Protein AF-A0A1W5RRB4-F1 (afdb_monomer_lite)

Secondary structure (DSSP, 8-state):
-HHHHHHHHHHHHHHHHHHHHHHHHHHHHHHHHHHHHTS---HHHHHHHHHHHS---------------------S----PPPPHHHHHHHTT---SEEE--TTSHHHHHHHHHHHTT--EEEEEEETTT--EEEEEE-TT-HHHHHHHHHTS--S-HHHHHHHHHH-GGGEEEEE-

Foldseek 3Di:
DVVVVVVVVVVVVVVVVVVVVVVVVVVVVVVVVVVVVPPDPDVVVVVVVVCVVPDDDPDDDDDDDDPDDDPPPPPDDPPLDFADPVVLCVVVVHDFPDKDAPCVDPVRLVVVLVVLAQDWAKKKKAFRSPSDIDIDTDPTRCPNVQVCCVQPVVPRDVVSSVCCVVPNRRRMMMGGD

Organism: Saccharomyces paradoxus (NCBI:txid27291)

InterPro domains:
  IPR035901 GIY-YIG endonuclease superfamily [G3DSA:3.40.1440.10] (118-177)
  IPR035901 GIY-YIG endonuclease superfamily [SSF82771] (119-176)

pLDDT: mean 79.82, std 22.3, range [30.17, 98.69]

Structure (mmCIF, N/CA/C/O backbone):
data_AF-A0A1W5RRB4-F1
#
_entry.id   AF-A0A1W5RRB4-F1
#
loop_
_atom_site.group_PDB
_atom_site.id
_atom_site.type_symbol
_atom_site.label_atom_id
_atom_site.label_alt_id
_atom_site.label_comp_id
_atom_site.label_asym_id
_atom_site.label_entity_id
_atom_site.label_seq_id
_atom_site.pdbx_PDB_ins_code
_atom_site.Cartn_x
_atom_site.Cartn_y
_atom_site.Cartn_z
_atom_site.occupancy
_atom_site.B_iso_or_equiv
_atom_site.auth_seq_id
_atom_site.auth_comp_id
_atom_site.auth_asym_id
_atom_site.auth_atom_id
_atom_site.pdbx_PDB_model_num
ATOM 1 N N . MET A 1 1 ? 13.385 -31.640 56.609 1.00 67.06 1 MET A N 1
ATOM 2 C CA . MET A 1 1 ? 12.420 -31.010 55.670 1.00 67.06 1 MET A CA 1
ATOM 3 C C . MET A 1 1 ? 13.091 -30.258 54.507 1.00 67.06 1 MET A C 1
ATOM 5 O O . MET A 1 1 ? 12.620 -30.383 53.385 1.00 67.06 1 MET A O 1
ATOM 9 N N . TYR A 1 2 ? 14.211 -29.546 54.712 1.00 74.62 2 TYR A N 1
ATOM 10 C CA . TYR A 1 2 ? 14.925 -28.816 53.642 1.00 74.62 2 TYR A CA 1
ATOM 11 C C . TYR A 1 2 ? 15.594 -29.698 52.567 1.00 74.62 2 TYR A C 1
ATOM 13 O O . TYR A 1 2 ? 15.540 -29.358 51.386 1.00 74.62 2 TYR A O 1
ATOM 21 N N . LEU A 1 3 ? 16.160 -30.852 52.945 1.00 74.56 3 LEU A N 1
ATOM 22 C CA . LEU A 1 3 ? 16.843 -31.760 52.009 1.00 74.56 3 LEU A CA 1
ATOM 23 C C . LEU A 1 3 ? 15.923 -32.251 50.875 1.00 74.56 3 LEU A C 1
ATOM 25 O O . LEU A 1 3 ? 16.298 -32.207 49.706 1.00 74.56 3 LEU A O 1
ATOM 29 N N . ASN A 1 4 ? 14.683 -32.625 51.207 1.00 80.38 4 ASN A N 1
ATOM 30 C CA . ASN A 1 4 ? 13.696 -33.102 50.230 1.00 80.38 4 ASN A CA 1
ATOM 31 C C . ASN A 1 4 ? 13.310 -32.020 49.212 1.00 80.38 4 ASN A C 1
ATOM 33 O O . ASN A 1 4 ? 13.052 -32.321 48.048 1.00 80.38 4 ASN A O 1
ATOM 37 N N . LYS A 1 5 ? 13.312 -30.744 49.621 1.00 80.69 5 LYS A N 1
ATOM 38 C CA . LYS A 1 5 ? 13.028 -29.618 48.722 1.00 80.69 5 LYS A CA 1
ATOM 39 C C . LYS A 1 5 ? 14.159 -29.419 47.708 1.00 80.69 5 LYS A C 1
ATOM 41 O O . LYS A 1 5 ? 13.885 -29.194 46.533 1.00 80.69 5 LYS A O 1
ATOM 46 N N . ILE A 1 6 ? 15.413 -29.562 48.143 1.00 84.56 6 ILE A N 1
ATOM 47 C CA . ILE A 1 6 ? 16.594 -29.460 47.271 1.00 84.56 6 ILE A CA 1
ATOM 48 C C . ILE A 1 6 ? 16.638 -30.630 46.277 1.00 84.56 6 ILE A C 1
ATOM 50 O O . ILE A 1 6 ? 16.814 -30.403 45.080 1.00 84.56 6 ILE A O 1
ATOM 54 N N . LEU A 1 7 ? 16.392 -31.857 46.747 1.00 82.56 7 LEU A N 1
ATOM 55 C CA . LEU A 1 7 ? 16.309 -33.056 45.903 1.00 82.56 7 LEU A CA 1
ATOM 56 C C . LEU A 1 7 ? 15.234 -32.924 44.814 1.00 82.56 7 LEU A C 1
ATOM 58 O O . LEU A 1 7 ? 15.517 -33.177 43.644 1.00 82.56 7 LEU A O 1
ATOM 62 N N . ASN A 1 8 ? 14.041 -32.432 45.161 1.00 84.94 8 ASN A N 1
ATOM 63 C CA . ASN A 1 8 ? 12.974 -32.199 44.184 1.00 84.94 8 ASN A CA 1
ATOM 64 C C . ASN A 1 8 ? 13.343 -31.141 43.133 1.00 84.94 8 ASN A C 1
ATOM 66 O O . ASN A 1 8 ? 13.048 -31.312 41.950 1.00 84.94 8 ASN A O 1
ATOM 70 N N . ILE A 1 9 ? 14.022 -30.060 43.529 1.00 85.56 9 ILE A N 1
ATOM 71 C CA . ILE A 1 9 ? 14.482 -29.028 42.586 1.00 85.56 9 ILE A CA 1
ATOM 72 C C . ILE A 1 9 ? 15.526 -29.606 41.620 1.00 85.56 9 ILE A C 1
ATOM 74 O O . ILE A 1 9 ? 15.446 -29.369 40.412 1.00 85.56 9 ILE A O 1
ATOM 78 N N . MET A 1 10 ? 16.481 -30.389 42.128 1.00 84.19 10 MET A N 1
ATOM 79 C CA . MET A 1 10 ? 17.502 -31.039 41.300 1.00 84.19 10 MET A CA 1
ATOM 80 C C . MET A 1 10 ? 16.887 -32.046 40.324 1.00 84.19 10 MET A C 1
ATOM 82 O O . MET A 1 10 ? 17.236 -32.045 39.141 1.00 84.19 10 MET A O 1
ATOM 86 N N . PHE A 1 11 ? 15.926 -32.844 40.788 1.00 84.69 11 PHE A N 1
ATOM 87 C CA . PHE A 1 11 ? 15.220 -33.818 39.962 1.00 84.69 11 PHE A CA 1
ATOM 88 C C . PHE A 1 11 ? 14.423 -33.143 38.835 1.00 84.69 11 PHE A C 1
ATOM 90 O O . PHE A 1 11 ? 14.588 -33.489 37.663 1.00 84.69 11 PHE A O 1
ATOM 97 N N . ASN A 1 12 ? 13.660 -32.093 39.148 1.00 81.44 12 ASN A N 1
ATOM 98 C CA . ASN A 1 12 ? 12.912 -31.329 38.146 1.00 81.44 12 ASN A CA 1
ATOM 99 C C . ASN A 1 12 ? 13.836 -30.651 37.123 1.00 81.44 12 ASN A C 1
ATOM 101 O O . ASN A 1 12 ? 13.561 -30.673 35.920 1.00 81.44 12 ASN A O 1
ATOM 105 N N . LYS A 1 13 ? 14.975 -30.107 37.571 1.00 85.19 13 LYS A N 1
ATOM 106 C CA . LYS A 1 13 ? 15.989 -29.518 36.681 1.00 85.19 13 LYS A CA 1
ATOM 107 C C . LYS A 1 13 ? 16.588 -30.565 35.735 1.00 85.19 13 LYS A C 1
ATOM 109 O O . LYS A 1 13 ? 16.791 -30.284 34.552 1.00 85.19 13 LYS A O 1
ATOM 114 N N . MET A 1 14 ? 16.833 -31.781 36.226 1.00 88.75 14 MET A N 1
ATOM 115 C CA . MET A 1 14 ? 17.328 -32.896 35.416 1.00 88.75 14 MET A CA 1
ATOM 116 C C . MET A 1 14 ? 16.308 -33.325 34.352 1.00 88.75 14 MET A C 1
ATOM 118 O O . MET A 1 14 ? 16.674 -33.497 33.185 1.00 88.75 14 MET A O 1
ATOM 122 N N . ILE A 1 15 ? 15.028 -33.426 34.720 1.00 85.25 15 ILE A N 1
ATOM 123 C CA . ILE A 1 15 ? 13.942 -33.745 33.784 1.00 85.25 15 ILE A CA 1
ATOM 124 C C . ILE A 1 15 ? 13.844 -32.677 32.683 1.00 85.25 15 ILE A C 1
ATOM 126 O O . ILE A 1 15 ? 13.840 -33.019 31.496 1.00 85.25 15 ILE A O 1
ATOM 130 N N . MET A 1 16 ? 13.833 -31.391 33.049 1.00 78.62 16 MET A N 1
ATOM 131 C CA . MET A 1 16 ? 13.747 -30.284 32.087 1.00 78.62 16 MET A CA 1
ATOM 132 C C . MET A 1 16 ? 14.921 -30.269 31.102 1.00 78.62 16 MET A C 1
ATOM 134 O O . MET A 1 16 ? 14.722 -30.120 29.895 1.00 78.62 16 MET A O 1
ATOM 138 N N . ASN A 1 17 ? 16.142 -30.511 31.585 1.00 84.81 17 ASN A N 1
ATOM 139 C CA . ASN A 1 17 ? 17.324 -30.599 30.726 1.00 84.81 17 ASN A CA 1
ATOM 140 C C . ASN A 1 17 ? 17.232 -31.757 29.722 1.00 84.81 17 ASN A C 1
ATOM 142 O O . ASN A 1 17 ? 17.630 -31.612 28.563 1.00 84.81 17 ASN A O 1
ATOM 146 N N . ASN A 1 18 ? 16.684 -32.900 30.136 1.00 83.06 18 ASN A N 1
ATOM 147 C CA . ASN A 1 18 ? 16.491 -34.044 29.249 1.00 83.06 18 ASN A CA 1
ATOM 148 C C . ASN A 1 18 ? 15.402 -33.786 28.198 1.00 83.06 18 ASN A C 1
ATOM 150 O O . ASN A 1 18 ? 15.579 -34.166 27.037 1.00 83.06 18 ASN A O 1
ATOM 154 N N . MET A 1 19 ? 14.319 -33.094 28.566 1.00 79.38 19 MET A N 1
ATOM 155 C CA . MET A 1 19 ? 13.287 -32.669 27.613 1.00 79.38 19 MET A CA 1
ATOM 156 C C . MET A 1 19 ? 13.847 -31.704 26.557 1.00 79.38 19 MET A C 1
ATOM 158 O O . MET A 1 19 ? 13.641 -31.920 25.361 1.00 79.38 19 MET A O 1
ATOM 162 N N . LEU A 1 20 ? 14.633 -30.705 26.973 1.00 76.94 20 LEU A N 1
ATOM 163 C CA . LEU A 1 20 ? 15.276 -29.746 26.063 1.00 76.94 20 LEU A CA 1
ATOM 164 C C . LEU A 1 20 ? 16.270 -30.421 25.106 1.00 76.94 20 LEU A C 1
ATOM 166 O O . LEU A 1 20 ? 16.286 -30.130 23.910 1.00 76.94 20 LEU A O 1
ATOM 170 N N . LYS A 1 21 ? 17.075 -31.376 25.589 1.00 84.00 21 LYS A N 1
ATOM 171 C CA . LYS A 1 21 ? 17.997 -32.137 24.725 1.00 84.00 21 LYS A CA 1
ATOM 172 C C . LYS A 1 21 ? 17.250 -32.957 23.666 1.00 84.00 21 LYS A C 1
ATOM 174 O O . LYS A 1 21 ? 17.692 -33.010 22.515 1.00 84.00 21 LYS A O 1
ATOM 179 N N . LYS A 1 22 ? 16.115 -33.571 24.026 1.00 81.25 22 LYS A N 1
ATOM 180 C CA . LYS A 1 22 ? 15.268 -34.322 23.083 1.00 81.25 22 LYS A CA 1
ATOM 181 C C . LYS A 1 22 ? 14.647 -33.407 22.020 1.00 81.25 22 LYS A C 1
ATOM 183 O O . LYS A 1 22 ? 14.723 -33.745 20.837 1.00 81.25 22 LYS A O 1
ATOM 188 N N . SER A 1 23 ? 14.115 -32.242 22.401 1.00 71.56 23 SER A N 1
ATOM 189 C CA . SER A 1 23 ? 13.512 -31.294 21.448 1.00 71.56 23 SER A CA 1
ATOM 190 C C . SER A 1 23 ? 14.543 -30.712 20.472 1.00 71.56 23 SER A C 1
ATOM 192 O O . SER A 1 23 ? 14.297 -30.671 19.266 1.00 71.56 23 SER A O 1
ATOM 194 N N . LEU A 1 24 ? 15.747 -30.376 20.952 1.00 73.19 24 LEU A N 1
ATOM 195 C CA . LEU A 1 24 ? 16.870 -29.931 20.117 1.00 73.19 24 LEU A CA 1
ATOM 196 C C . LEU A 1 24 ? 17.320 -31.004 19.116 1.00 73.19 24 LEU A C 1
ATOM 198 O O . LEU A 1 24 ? 17.598 -30.686 17.957 1.00 73.19 24 LEU A O 1
ATOM 202 N N . LYS A 1 25 ? 17.370 -32.278 19.530 1.00 82.06 25 LYS A N 1
ATOM 203 C CA . LYS A 1 25 ? 17.696 -33.399 18.631 1.00 82.06 25 LYS A CA 1
ATOM 204 C C . LYS A 1 25 ? 16.632 -33.555 17.539 1.00 82.06 25 LYS A C 1
ATOM 206 O O . LYS A 1 25 ? 16.982 -33.672 16.366 1.00 82.06 25 LYS A O 1
ATOM 211 N N . GLN A 1 26 ? 15.351 -33.480 17.903 1.00 67.88 26 GLN A N 1
ATOM 212 C CA . GLN A 1 26 ? 14.235 -33.573 16.958 1.00 67.88 26 GLN A CA 1
ATOM 213 C C . GLN A 1 26 ? 14.219 -32.400 15.963 1.00 67.88 26 GLN A C 1
ATOM 215 O O . GLN A 1 26 ? 14.030 -32.613 14.764 1.00 67.88 26 GLN A O 1
ATOM 220 N N . TYR A 1 27 ? 14.494 -31.179 16.431 1.00 67.38 27 TYR A N 1
ATOM 221 C CA . TYR A 1 27 ? 14.617 -29.987 15.588 1.00 67.38 27 TYR A CA 1
ATOM 222 C C . TYR A 1 27 ? 15.768 -30.111 14.575 1.00 67.38 27 TYR A C 1
ATOM 224 O O . TYR A 1 27 ? 15.575 -29.888 13.379 1.00 67.38 27 TYR A O 1
ATOM 232 N N . LYS A 1 28 ? 16.952 -30.559 15.020 1.00 72.44 28 LYS A N 1
ATOM 233 C CA . LYS A 1 28 ? 18.105 -30.796 14.133 1.00 72.44 28 LYS A CA 1
ATOM 234 C C . LYS A 1 28 ? 17.831 -31.892 13.094 1.00 72.44 28 LYS A C 1
ATOM 236 O O . LYS A 1 28 ? 18.239 -31.740 11.945 1.00 72.44 28 LYS A O 1
ATOM 241 N N . MET A 1 29 ? 17.120 -32.965 13.459 1.00 67.25 29 MET A N 1
ATOM 242 C CA . MET A 1 29 ? 16.742 -34.029 12.514 1.00 67.25 29 MET A CA 1
ATOM 243 C C . MET A 1 29 ? 15.715 -33.554 11.476 1.00 67.25 29 MET A C 1
ATOM 245 O O . MET A 1 29 ? 15.903 -33.832 10.293 1.00 67.25 29 MET A O 1
ATOM 249 N N . LYS A 1 30 ? 14.691 -32.783 11.879 1.00 59.88 30 LYS A N 1
ATOM 250 C CA . LYS A 1 30 ? 13.728 -32.173 10.940 1.00 59.88 30 LYS A CA 1
ATOM 251 C C . LYS A 1 30 ? 14.425 -31.262 9.930 1.00 59.88 30 LYS A C 1
ATOM 253 O O . LYS A 1 30 ? 14.191 -31.407 8.737 1.00 59.88 30 LYS A O 1
ATOM 258 N N . ASN A 1 31 ? 15.337 -30.405 10.394 1.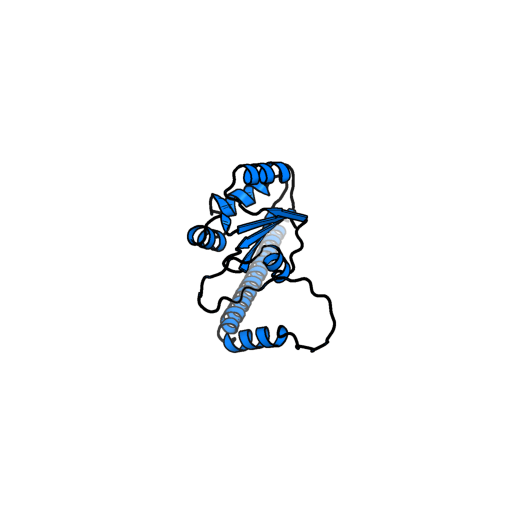00 58.53 31 ASN A N 1
ATOM 259 C CA . ASN A 1 31 ? 16.087 -29.502 9.517 1.00 58.53 31 ASN A CA 1
ATOM 260 C C . ASN A 1 31 ? 17.067 -30.230 8.584 1.00 58.53 31 ASN A C 1
ATOM 262 O O . ASN A 1 31 ? 17.324 -29.759 7.480 1.00 58.53 31 ASN A O 1
ATOM 266 N N . LYS A 1 32 ? 17.616 -31.382 8.994 1.00 60.06 32 LYS A N 1
ATOM 267 C CA . LYS A 1 32 ? 18.463 -32.216 8.126 1.00 60.06 32 LYS A CA 1
ATOM 268 C C . LYS A 1 32 ? 17.639 -32.923 7.039 1.00 60.06 32 LYS A C 1
ATOM 270 O O . LYS A 1 32 ? 18.089 -32.982 5.900 1.00 60.06 32 LYS A O 1
ATOM 275 N N . MET A 1 33 ? 16.427 -33.391 7.360 1.00 54.41 33 MET A N 1
ATOM 276 C CA . MET A 1 33 ? 15.508 -33.981 6.374 1.00 54.41 33 MET A CA 1
ATOM 277 C C . MET A 1 33 ? 14.992 -32.950 5.358 1.00 54.41 33 MET A C 1
ATOM 279 O O . MET A 1 33 ? 14.994 -33.232 4.163 1.00 54.41 33 MET A O 1
ATOM 283 N N . THR A 1 34 ? 14.634 -31.732 5.779 1.00 55.56 34 THR A N 1
ATOM 284 C CA . THR A 1 34 ? 14.200 -30.677 4.839 1.00 55.56 34 THR A CA 1
ATOM 285 C C . THR A 1 34 ? 15.324 -30.177 3.934 1.00 55.56 34 THR A C 1
ATOM 287 O O . THR A 1 34 ? 15.063 -29.820 2.788 1.00 55.56 34 THR A O 1
ATOM 290 N N . LYS A 1 35 ? 16.582 -30.187 4.395 1.00 52.38 35 LYS A N 1
ATOM 291 C CA . LYS A 1 35 ? 17.731 -29.770 3.571 1.00 52.38 35 LYS A CA 1
ATOM 292 C C . LYS A 1 35 ? 18.126 -30.809 2.515 1.00 52.38 35 LYS A C 1
ATOM 294 O O . LYS A 1 35 ? 18.595 -30.421 1.450 1.00 52.38 35 LYS A O 1
ATOM 299 N N . ASN A 1 36 ? 17.905 -32.096 2.791 1.00 51.94 36 ASN A N 1
ATOM 300 C CA . ASN A 1 36 ? 18.167 -33.177 1.836 1.00 51.94 36 ASN A CA 1
ATOM 301 C C . ASN A 1 36 ? 17.019 -33.359 0.828 1.00 51.94 36 ASN A C 1
ATOM 303 O O . ASN A 1 36 ? 17.287 -33.658 -0.328 1.00 51.94 36 ASN A O 1
ATOM 307 N N . ASN A 1 37 ? 15.770 -33.071 1.213 1.00 51.59 37 ASN A N 1
ATOM 308 C CA . ASN A 1 37 ? 14.610 -33.194 0.318 1.00 51.59 37 ASN A CA 1
ATOM 309 C C . ASN A 1 37 ? 14.372 -31.973 -0.598 1.00 51.59 37 ASN A C 1
ATOM 311 O O . ASN A 1 37 ? 13.504 -32.027 -1.460 1.00 51.59 37 ASN A O 1
ATOM 315 N N . MET A 1 38 ? 15.126 -30.875 -0.447 1.00 49.06 38 MET A N 1
ATOM 316 C CA . MET A 1 38 ? 15.045 -29.701 -1.340 1.00 49.06 38 MET A CA 1
ATOM 317 C C . MET A 1 38 ? 16.054 -29.717 -2.497 1.00 49.06 38 MET A C 1
ATOM 319 O O . MET A 1 38 ? 16.084 -28.771 -3.280 1.00 49.06 38 MET A O 1
ATOM 323 N N . LYS A 1 39 ? 16.894 -30.752 -2.619 1.00 54.72 39 LYS A N 1
ATOM 324 C CA . LYS A 1 39 ? 17.942 -30.789 -3.649 1.00 54.72 39 LYS A CA 1
ATOM 325 C C . LYS A 1 39 ? 17.623 -31.586 -4.909 1.00 54.72 39 LYS A C 1
ATOM 327 O O . LYS A 1 39 ? 18.444 -31.559 -5.812 1.00 54.72 39 LYS A O 1
ATOM 332 N N . GLU A 1 40 ? 16.450 -32.198 -5.036 1.00 53.91 40 GLU A N 1
ATOM 333 C CA . GLU A 1 40 ? 16.149 -32.992 -6.237 1.00 53.91 40 GLU A CA 1
ATOM 334 C C . GLU A 1 40 ? 14.651 -33.059 -6.567 1.00 53.91 40 GLU A C 1
ATOM 336 O O . GLU A 1 40 ? 14.122 -34.093 -6.954 1.00 53.91 40 GLU A O 1
ATOM 341 N N . LEU A 1 41 ? 13.946 -31.929 -6.445 1.00 50.34 41 LEU A N 1
ATOM 342 C CA . LEU A 1 41 ? 12.720 -31.742 -7.220 1.00 50.34 41 LEU A CA 1
ATOM 343 C C . LEU A 1 41 ? 13.108 -30.996 -8.494 1.00 50.34 41 LEU A C 1
ATOM 345 O O . LEU A 1 41 ? 13.430 -29.806 -8.460 1.00 50.34 41 LEU A O 1
ATOM 349 N N . ASN A 1 42 ? 13.150 -31.722 -9.608 1.00 63.53 42 ASN A N 1
ATOM 350 C CA . ASN A 1 42 ? 13.483 -31.164 -10.906 1.00 63.53 42 ASN A CA 1
ATOM 351 C C . ASN A 1 42 ? 12.469 -30.056 -11.228 1.00 63.53 42 ASN A C 1
ATOM 353 O O . ASN A 1 42 ? 11.291 -30.319 -11.467 1.00 63.53 42 ASN A O 1
ATOM 357 N N . ILE A 1 43 ? 12.922 -28.800 -11.224 1.00 59.66 43 ILE A N 1
ATOM 358 C CA . ILE A 1 43 ? 12.104 -27.605 -11.500 1.00 59.66 43 ILE A CA 1
ATOM 359 C C . ILE A 1 43 ? 11.293 -27.783 -12.799 1.00 59.66 43 ILE A C 1
ATOM 361 O O . ILE A 1 43 ? 10.175 -27.279 -12.919 1.00 59.66 43 ILE A O 1
ATOM 365 N N . LYS A 1 44 ? 11.824 -28.574 -13.740 1.00 55.06 44 LYS A N 1
ATOM 366 C CA . LYS A 1 44 ? 11.189 -28.941 -15.007 1.00 55.06 44 LYS A CA 1
ATOM 367 C C . LYS A 1 44 ? 9.921 -29.789 -14.829 1.00 55.06 44 LYS A C 1
ATOM 369 O O . LYS A 1 44 ? 8.929 -29.522 -15.499 1.00 55.06 44 LYS A O 1
ATOM 374 N N . GLU A 1 45 ? 9.908 -30.752 -13.909 1.00 62.66 45 GLU A N 1
ATOM 375 C CA . GLU A 1 45 ? 8.717 -31.564 -13.599 1.00 62.66 45 GLU A CA 1
ATOM 376 C C . GLU A 1 45 ? 7.657 -30.741 -12.866 1.00 62.66 45 GLU A C 1
ATOM 378 O O . GLU A 1 45 ? 6.467 -30.839 -13.170 1.00 62.66 45 GLU A O 1
ATOM 383 N N . MET A 1 46 ? 8.090 -29.854 -11.965 1.00 62.59 46 MET A N 1
ATOM 384 C CA . MET A 1 46 ? 7.185 -28.955 -11.246 1.00 62.59 46 MET A CA 1
ATOM 385 C C . MET A 1 46 ? 6.505 -27.957 -12.203 1.00 62.59 46 MET A C 1
ATOM 387 O O . MET A 1 46 ? 5.299 -27.722 -12.098 1.00 62.59 46 MET A O 1
ATOM 391 N N . MET A 1 47 ? 7.240 -27.441 -13.197 1.00 57.25 47 MET A N 1
ATOM 392 C CA . MET A 1 47 ? 6.671 -26.615 -14.270 1.00 57.25 47 MET A CA 1
ATOM 393 C C . MET A 1 47 ? 5.742 -27.401 -15.208 1.00 57.25 47 MET A C 1
ATOM 395 O O . MET A 1 47 ? 4.705 -26.874 -15.616 1.00 57.25 47 MET A O 1
ATOM 399 N N . MET A 1 48 ? 6.048 -28.666 -15.519 1.00 60.69 48 MET A N 1
ATOM 400 C CA . MET A 1 48 ? 5.151 -29.510 -16.322 1.00 60.69 48 MET A CA 1
ATOM 401 C C . MET A 1 48 ? 3.837 -29.827 -15.592 1.00 60.69 48 MET A C 1
ATOM 403 O O . MET A 1 48 ? 2.773 -29.795 -16.214 1.00 60.69 48 MET A O 1
ATOM 407 N N . MET A 1 49 ? 3.872 -30.073 -14.277 1.00 57.44 49 MET A N 1
ATOM 408 C CA . MET A 1 49 ? 2.659 -30.276 -13.472 1.00 57.44 49 MET A CA 1
ATOM 409 C C . MET A 1 49 ? 1.787 -29.019 -13.401 1.00 57.44 49 MET A C 1
ATOM 411 O O . MET A 1 49 ? 0.561 -29.125 -13.473 1.00 57.44 49 MET A O 1
ATOM 415 N N . TYR A 1 50 ? 2.403 -27.839 -13.298 1.00 57.47 50 TYR A N 1
ATOM 416 C CA . TYR A 1 50 ? 1.677 -26.570 -13.290 1.00 57.47 50 TYR A CA 1
ATOM 417 C C . TYR A 1 50 ? 0.936 -26.334 -14.617 1.00 57.47 50 TYR A C 1
ATOM 419 O O . TYR A 1 50 ? -0.269 -26.079 -14.615 1.00 57.47 50 TYR A O 1
ATOM 427 N N . ASN A 1 51 ? 1.603 -26.549 -15.755 1.00 52.75 51 ASN A N 1
ATOM 428 C CA . ASN A 1 51 ? 0.993 -26.365 -17.078 1.00 52.75 51 ASN A CA 1
ATOM 429 C C . ASN A 1 51 ? -0.082 -27.417 -17.411 1.00 52.75 51 ASN A C 1
ATOM 431 O O . ASN A 1 51 ? -1.061 -27.106 -18.094 1.00 52.75 51 ASN A O 1
ATOM 435 N N . LYS A 1 52 ? 0.055 -28.650 -16.901 1.00 50.91 52 LYS A N 1
ATOM 436 C CA . LYS A 1 52 ? -0.931 -29.726 -17.107 1.00 50.91 52 LYS A CA 1
ATOM 437 C C . LYS A 1 52 ? -2.213 -29.522 -16.290 1.00 50.91 52 LYS A C 1
ATOM 439 O O . LYS A 1 52 ? -3.275 -29.951 -16.727 1.00 50.91 52 LYS A O 1
ATOM 444 N N . LYS A 1 53 ? -2.132 -28.863 -15.127 1.00 42.88 53 LYS A N 1
ATOM 445 C CA . LYS A 1 53 ? -3.289 -28.608 -14.249 1.00 42.88 53 LYS A CA 1
ATOM 446 C C . LYS A 1 53 ? -4.107 -27.370 -14.652 1.00 42.88 53 LYS A C 1
ATOM 448 O O . LYS A 1 53 ? -5.276 -27.296 -14.291 1.00 42.88 53 LYS A O 1
ATOM 453 N N . TYR A 1 54 ? -3.518 -26.437 -15.406 1.00 44.62 54 TYR A N 1
ATOM 454 C CA . TYR A 1 54 ? -4.149 -25.164 -15.791 1.00 44.62 54 TYR A CA 1
ATOM 455 C C . TYR A 1 54 ? -4.312 -24.946 -17.305 1.00 44.62 54 TYR A C 1
ATOM 457 O O . TYR A 1 54 ? -4.648 -23.841 -17.718 1.00 44.62 54 TYR A O 1
ATOM 465 N N . SER A 1 55 ? -4.133 -25.971 -18.145 1.00 35.66 55 SER A N 1
ATOM 466 C CA . SER A 1 55 ? -4.538 -25.873 -19.557 1.00 35.66 55 SER A CA 1
ATOM 467 C C . SER A 1 55 ? -6.066 -25.970 -19.665 1.00 35.66 55 SER A C 1
ATOM 469 O O . SER A 1 55 ? -6.610 -27.023 -19.326 1.00 35.66 55 SER A O 1
ATOM 471 N N . PRO A 1 56 ? -6.791 -24.937 -20.133 1.00 40.59 56 PRO A N 1
ATOM 472 C CA . PRO A 1 56 ? -8.208 -25.085 -20.420 1.00 40.59 56 PRO A CA 1
ATOM 473 C C . PRO A 1 56 ? -8.352 -25.972 -21.658 1.00 40.59 56 PRO A C 1
ATOM 475 O O . PRO A 1 56 ? -7.777 -25.679 -22.708 1.00 40.59 56 PRO A O 1
ATOM 478 N N . SER A 1 57 ? -9.140 -27.042 -21.558 1.00 35.78 57 SER A N 1
ATOM 479 C CA . SER A 1 57 ? -9.675 -27.718 -22.737 1.00 35.78 57 SER A CA 1
ATOM 480 C C . SER A 1 57 ? -10.496 -26.698 -23.528 1.00 35.78 57 SER A C 1
ATOM 482 O O . SER A 1 57 ? -11.526 -26.221 -23.044 1.00 35.78 57 SER A O 1
ATOM 484 N N . ILE A 1 58 ? -10.032 -26.336 -24.723 1.00 32.97 58 ILE A N 1
ATOM 485 C CA . ILE A 1 58 ? -10.818 -25.560 -25.683 1.00 32.97 58 ILE A CA 1
ATOM 486 C C . ILE A 1 58 ? -11.969 -26.462 -26.127 1.00 32.97 58 ILE A C 1
ATOM 488 O O . ILE A 1 58 ? -11.827 -27.267 -27.042 1.00 32.97 58 ILE A O 1
ATOM 492 N N . ASN A 1 59 ? -13.109 -26.340 -25.456 1.00 31.16 59 ASN A N 1
ATOM 493 C CA . ASN A 1 59 ? -14.367 -26.809 -26.006 1.00 31.16 59 ASN A CA 1
ATOM 494 C C . ASN A 1 59 ? -14.860 -25.711 -26.945 1.00 31.16 59 ASN A C 1
ATOM 496 O O . ASN A 1 59 ? -15.264 -24.633 -26.508 1.00 31.16 59 ASN A O 1
ATOM 500 N N . GLN A 1 60 ? -14.779 -25.976 -28.250 1.00 43.66 60 GLN A N 1
ATOM 501 C CA . GLN A 1 60 ? -15.547 -25.236 -29.241 1.00 43.66 60 GLN A CA 1
ATOM 502 C C . GLN A 1 60 ? -17.031 -25.428 -28.925 1.00 43.66 60 GLN A C 1
ATOM 504 O O . GLN A 1 60 ? -17.609 -26.473 -29.208 1.00 43.66 60 GLN A O 1
ATOM 509 N N . THR A 1 61 ? -17.651 -24.403 -28.356 1.00 30.17 61 THR A N 1
ATOM 510 C CA . THR A 1 61 ? -19.102 -24.246 -28.381 1.00 30.17 61 THR A CA 1
ATOM 511 C C . THR A 1 61 ? -19.422 -22.877 -28.944 1.00 30.17 61 THR A C 1
ATOM 513 O O . THR A 1 61 ? -19.190 -21.844 -28.319 1.00 30.17 61 THR A O 1
ATOM 516 N N . ASN A 1 62 ? -19.929 -22.905 -30.172 1.00 41.50 62 ASN A N 1
ATOM 517 C CA . ASN A 1 62 ? -20.570 -21.792 -30.845 1.00 41.50 62 ASN A CA 1
ATOM 518 C C . ASN A 1 62 ? -21.751 -21.296 -29.996 1.00 41.50 62 ASN A C 1
ATOM 520 O O . ASN A 1 62 ? -22.629 -22.096 -29.684 1.00 41.50 62 ASN A O 1
ATOM 524 N N . ASN A 1 63 ? -21.783 -20.005 -29.648 1.00 36.25 63 ASN A N 1
ATOM 525 C CA . ASN A 1 63 ? -22.912 -19.102 -29.922 1.00 36.25 63 ASN A CA 1
ATOM 526 C C . ASN A 1 63 ? -22.761 -17.741 -29.216 1.00 36.25 63 ASN A C 1
ATOM 528 O O . ASN A 1 63 ? -22.786 -17.643 -27.997 1.00 36.25 63 ASN A O 1
ATOM 532 N N . LYS A 1 64 ? -22.636 -16.706 -30.058 1.00 46.59 64 LYS A N 1
ATOM 533 C CA . LYS A 1 64 ? -23.229 -15.359 -29.979 1.00 46.59 64 LYS A CA 1
ATOM 534 C C . LYS A 1 64 ? -23.388 -14.712 -28.593 1.00 46.59 64 LYS A C 1
ATOM 536 O O . LYS A 1 64 ? -24.424 -14.857 -27.966 1.00 46.59 64 LYS A O 1
ATOM 541 N N . GLU A 1 65 ? -22.458 -13.812 -28.280 1.00 35.28 65 GLU A N 1
ATOM 542 C CA . GLU A 1 65 ? -22.781 -12.415 -27.955 1.00 35.28 65 GLU A CA 1
ATOM 543 C C . GLU A 1 65 ? -21.561 -11.539 -28.283 1.00 35.28 65 GLU A C 1
ATOM 545 O O . GLU A 1 65 ? -20.524 -11.564 -27.623 1.00 35.28 65 GLU A O 1
ATOM 550 N N . ILE A 1 66 ? -21.665 -10.829 -29.406 1.00 41.75 66 ILE A N 1
ATOM 551 C CA . ILE A 1 66 ? -20.647 -9.922 -29.929 1.00 41.75 66 ILE A CA 1
ATOM 552 C C . ILE A 1 66 ? -20.726 -8.634 -29.106 1.00 41.75 66 ILE A C 1
ATOM 554 O O . ILE A 1 66 ? -21.574 -7.783 -29.358 1.00 41.75 66 ILE A O 1
ATOM 558 N N . THR A 1 67 ? -19.831 -8.472 -28.132 1.00 36.38 67 THR A N 1
ATOM 559 C CA . THR A 1 67 ? -19.403 -7.134 -27.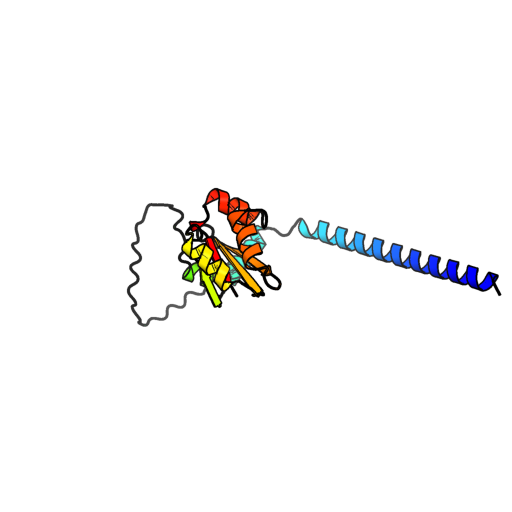710 1.00 36.38 67 THR A CA 1
ATOM 560 C C . THR A 1 67 ? -18.074 -6.860 -28.396 1.00 36.38 67 THR A C 1
ATOM 562 O O . THR A 1 67 ? -17.067 -7.518 -28.145 1.00 36.38 67 THR A O 1
ATOM 565 N N . ASN A 1 68 ? -18.103 -5.940 -29.358 1.00 36.66 68 ASN A N 1
ATOM 566 C CA . ASN A 1 68 ? -16.950 -5.540 -30.152 1.00 36.66 68 ASN A CA 1
ATOM 567 C C . ASN A 1 68 ? -15.872 -4.924 -29.246 1.00 36.66 68 ASN A C 1
ATOM 569 O O . ASN A 1 68 ? -15.878 -3.721 -29.001 1.00 36.66 68 ASN A O 1
ATOM 573 N N . PHE A 1 69 ? -14.931 -5.737 -28.772 1.00 40.75 69 PHE A N 1
ATOM 574 C CA . PHE A 1 69 ? -13.616 -5.256 -28.369 1.00 40.75 69 PHE A CA 1
ATOM 575 C C . PHE A 1 69 ? -12.682 -5.440 -29.557 1.00 40.75 69 PHE A C 1
ATOM 577 O O . PHE A 1 69 ? -12.268 -6.551 -29.885 1.00 40.75 69 PHE A O 1
ATOM 584 N N . THR A 1 70 ? -12.374 -4.334 -30.226 1.00 32.56 70 THR A N 1
ATOM 585 C CA . THR A 1 70 ? -11.319 -4.252 -31.232 1.00 32.56 70 THR A CA 1
ATOM 586 C C . THR A 1 70 ? -9.987 -4.616 -30.576 1.00 32.56 70 THR A C 1
ATOM 588 O O . THR A 1 70 ? -9.327 -3.795 -29.944 1.00 32.56 70 THR A O 1
ATOM 591 N N . LEU A 1 71 ? -9.579 -5.876 -30.725 1.00 39.00 71 LEU A N 1
ATOM 592 C CA . LEU A 1 71 ? -8.173 -6.250 -30.688 1.00 39.00 71 LEU A CA 1
ATOM 593 C C . LEU A 1 71 ? -7.550 -5.708 -31.973 1.00 39.00 71 LEU A C 1
ATOM 595 O O . LEU A 1 71 ? -7.594 -6.356 -33.016 1.00 39.00 71 LEU A O 1
ATOM 599 N N . SER A 1 72 ? -6.992 -4.502 -31.905 1.00 34.06 72 SER A N 1
ATOM 600 C CA . SER A 1 72 ? -5.996 -4.054 -32.872 1.00 34.06 72 SER A CA 1
ATOM 601 C C . SER A 1 72 ? -4.804 -5.004 -32.775 1.00 34.06 72 SER A C 1
ATOM 603 O O . SER A 1 72 ? -3.967 -4.930 -31.875 1.00 34.06 72 SER A O 1
ATOM 605 N N . SER A 1 73 ? -4.797 -5.985 -33.672 1.00 44.16 73 SER A N 1
ATOM 606 C CA . SER A 1 73 ? -3.699 -6.911 -33.882 1.00 44.16 73 SER A CA 1
ATOM 607 C C . SER A 1 73 ? -2.615 -6.220 -34.702 1.00 44.16 73 SER A C 1
ATOM 609 O O . SER A 1 73 ? -2.413 -6.551 -35.871 1.00 44.16 73 SER A O 1
ATOM 611 N N . ASP A 1 74 ? -1.911 -5.277 -34.085 1.00 37.50 74 ASP A N 1
ATOM 612 C CA . ASP A 1 74 ? -0.629 -4.826 -34.609 1.00 37.50 74 ASP A CA 1
ATOM 613 C C . ASP A 1 74 ? 0.415 -5.879 -34.241 1.00 37.50 74 ASP A C 1
ATOM 615 O O . ASP A 1 74 ? 0.943 -5.959 -33.129 1.00 37.50 74 ASP A O 1
ATOM 619 N N . LYS A 1 75 ? 0.660 -6.768 -35.203 1.00 48.16 75 LYS A N 1
ATOM 620 C CA . LYS A 1 75 ? 1.864 -7.591 -35.234 1.00 48.16 75 LYS A CA 1
ATOM 621 C C . LYS A 1 75 ? 3.047 -6.630 -35.376 1.00 48.16 75 LYS A C 1
ATOM 623 O O . LYS A 1 75 ? 3.076 -5.875 -36.340 1.00 48.16 75 LYS A O 1
ATOM 628 N N . ASN A 1 76 ? 4.011 -6.7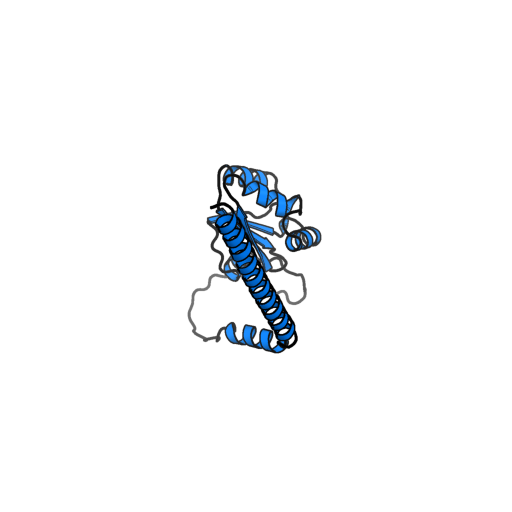35 -34.456 1.00 40.94 76 ASN A N 1
ATOM 629 C CA . ASN A 1 76 ? 5.368 -6.152 -34.490 1.00 40.94 76 ASN A CA 1
ATOM 630 C C . ASN A 1 76 ? 5.683 -5.013 -33.504 1.00 40.94 76 ASN A C 1
ATOM 632 O O . ASN A 1 76 ? 6.371 -4.068 -33.870 1.00 40.94 76 ASN A O 1
ATOM 636 N N . ASN A 1 77 ? 5.341 -5.168 -32.221 1.00 40.34 77 ASN A N 1
ATOM 637 C CA . ASN A 1 77 ? 6.216 -4.642 -31.167 1.00 40.34 77 ASN A CA 1
ATOM 638 C C . ASN A 1 77 ? 6.143 -5.518 -29.909 1.00 40.34 77 ASN A C 1
ATOM 640 O O . ASN A 1 77 ? 5.069 -5.732 -29.351 1.00 40.34 77 ASN A O 1
ATOM 644 N N . LYS A 1 78 ? 7.287 -6.038 -29.445 1.00 45.47 78 LYS A N 1
ATOM 645 C CA . LYS A 1 78 ? 7.436 -6.639 -28.103 1.00 45.47 78 LYS A CA 1
ATOM 646 C C . LYS A 1 78 ? 7.481 -5.525 -27.048 1.00 45.47 78 LYS A C 1
ATOM 648 O O . LYS A 1 78 ? 8.357 -5.500 -26.189 1.00 45.47 78 LYS A O 1
ATOM 653 N N . ASP A 1 79 ? 6.544 -4.593 -27.122 1.00 55.41 79 ASP A N 1
ATOM 654 C CA . ASP A 1 79 ? 6.340 -3.642 -26.047 1.00 55.41 79 ASP A CA 1
ATOM 655 C C . ASP A 1 79 ? 5.610 -4.409 -24.952 1.00 55.41 79 ASP A C 1
ATOM 657 O O . ASP A 1 79 ? 4.554 -4.997 -25.197 1.00 55.41 79 ASP A O 1
ATOM 661 N N . ASN A 1 80 ? 6.194 -4.470 -23.754 1.00 64.62 80 ASN A N 1
ATOM 662 C CA . ASN A 1 80 ? 5.524 -5.017 -22.577 1.00 64.62 80 ASN A CA 1
ATOM 663 C C . ASN A 1 80 ? 4.286 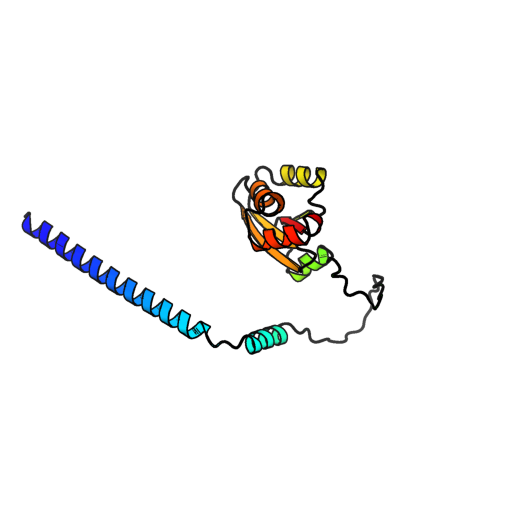-4.155 -22.301 1.00 64.62 80 ASN A C 1
ATOM 665 O O . ASN A 1 80 ? 4.352 -3.155 -21.588 1.00 64.62 80 ASN A O 1
ATOM 669 N N . LYS A 1 81 ? 3.169 -4.497 -22.944 1.00 84.31 81 LYS A N 1
ATOM 670 C CA . LYS A 1 81 ? 1.920 -3.756 -22.855 1.00 84.31 81 LYS A CA 1
ATOM 671 C C . LYS A 1 81 ? 1.403 -3.872 -21.428 1.00 84.31 81 LYS A C 1
ATOM 673 O O . LYS A 1 81 ? 1.169 -4.976 -20.942 1.00 84.31 81 LYS A O 1
ATOM 678 N N . MET A 1 82 ? 1.222 -2.724 -20.782 1.00 89.69 82 MET A N 1
ATOM 679 C CA . MET A 1 82 ? 0.635 -2.643 -19.450 1.00 89.69 82 MET A CA 1
ATOM 680 C C . MET A 1 82 ? -0.739 -3.323 -19.447 1.00 89.69 82 MET A C 1
ATOM 682 O O . MET A 1 82 ? -1.578 -3.051 -20.312 1.00 89.69 82 MET A O 1
ATOM 686 N N . LEU A 1 83 ? -0.954 -4.217 -18.486 1.00 92.88 83 LEU A N 1
ATOM 687 C CA . LEU A 1 83 ? -2.198 -4.954 -18.342 1.00 92.88 83 LEU A CA 1
ATOM 688 C C . LEU A 1 83 ? -3.320 -4.031 -17.856 1.00 92.88 83 LEU A C 1
ATOM 690 O O . LEU A 1 83 ? -3.110 -3.171 -17.002 1.00 92.88 83 LEU A O 1
ATOM 694 N N . ASP A 1 84 ? -4.534 -4.247 -18.362 1.00 94.31 84 ASP A N 1
ATOM 695 C CA . ASP A 1 84 ? -5.724 -3.614 -17.795 1.00 94.31 84 ASP A CA 1
ATOM 696 C C . ASP A 1 84 ? -5.967 -4.108 -16.357 1.00 94.31 84 ASP A C 1
ATOM 698 O O . ASP A 1 84 ? -5.811 -5.295 -16.054 1.00 94.31 84 ASP A O 1
ATOM 702 N N . VAL A 1 85 ? -6.397 -3.212 -15.464 1.00 95.44 85 VAL A N 1
ATOM 703 C CA . VAL A 1 85 ? -6.601 -3.545 -14.045 1.00 95.44 85 VAL A CA 1
ATOM 704 C C . VAL A 1 85 ? -7.665 -4.613 -13.837 1.00 95.44 85 VAL A C 1
ATOM 706 O O . VAL A 1 85 ? -7.493 -5.472 -12.971 1.00 95.44 85 VAL A O 1
ATOM 709 N N . LYS A 1 86 ? -8.759 -4.603 -14.607 1.00 95.44 86 LYS A N 1
ATOM 710 C CA . LYS A 1 86 ? -9.812 -5.616 -14.454 1.00 95.44 86 LYS A CA 1
ATOM 711 C C . LYS A 1 86 ? -9.285 -6.986 -14.856 1.00 95.44 86 LYS A C 1
ATOM 713 O O . LYS A 1 86 ? -9.602 -7.975 -14.197 1.00 95.44 86 LYS A O 1
ATOM 718 N N . LEU A 1 87 ? -8.455 -7.040 -15.899 1.00 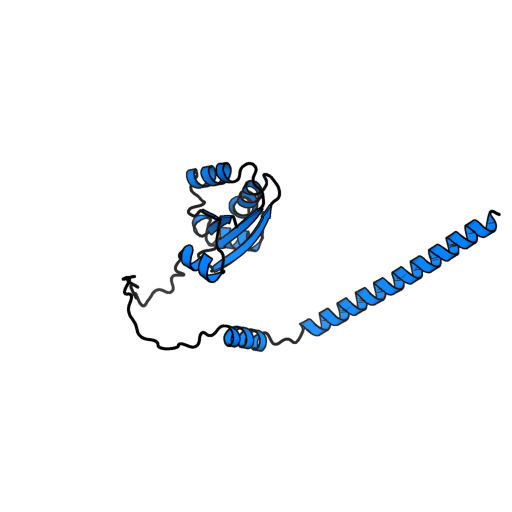95.81 87 LEU A N 1
ATOM 719 C CA . LEU A 1 87 ? -7.801 -8.274 -16.320 1.00 95.81 87 LEU A CA 1
ATOM 720 C C . LEU A 1 87 ? -6.803 -8.768 -15.261 1.00 95.81 87 LEU A C 1
ATOM 722 O O . LEU A 1 87 ? -6.879 -9.935 -14.886 1.00 95.81 87 LEU A O 1
ATOM 726 N N . LEU A 1 88 ? -5.965 -7.882 -14.710 1.00 96.56 88 LEU A N 1
ATOM 727 C CA . LEU A 1 88 ? -5.031 -8.198 -13.619 1.00 96.56 88 LEU A CA 1
ATOM 728 C C . LEU A 1 88 ? -5.755 -8.801 -12.402 1.00 96.56 88 LEU A C 1
ATOM 730 O O . LEU A 1 88 ? -5.397 -9.871 -11.913 1.00 96.56 88 LEU A O 1
ATOM 734 N N . LEU A 1 89 ? -6.810 -8.134 -11.926 1.00 96.12 89 LEU A N 1
ATOM 735 C CA . LEU A 1 89 ? -7.590 -8.588 -10.771 1.00 96.12 89 LEU A CA 1
ATOM 736 C C . LEU A 1 89 ? -8.283 -9.929 -11.043 1.00 96.12 89 LEU A C 1
ATOM 738 O O . LEU A 1 89 ? -8.264 -10.814 -10.186 1.00 96.12 89 LEU A O 1
ATOM 742 N N . LYS A 1 90 ? -8.839 -10.111 -12.248 1.00 96.50 90 LYS A N 1
ATOM 743 C CA . LYS A 1 90 ? -9.453 -11.376 -12.671 1.00 96.50 90 LYS A CA 1
ATOM 744 C C . LYS A 1 90 ? -8.431 -12.513 -12.709 1.00 96.50 90 LYS A C 1
ATOM 746 O O . LYS A 1 90 ? -8.731 -13.597 -12.218 1.00 96.50 90 LYS A O 1
ATOM 751 N N . MET A 1 91 ? -7.235 -12.272 -13.249 1.00 94.81 91 MET A N 1
ATOM 752 C CA . MET A 1 91 ? -6.155 -13.265 -13.304 1.00 94.81 91 MET A CA 1
ATOM 753 C C . MET A 1 91 ? -5.721 -13.716 -11.908 1.00 94.81 91 MET A C 1
ATOM 755 O O . MET A 1 91 ? -5.444 -14.895 -11.704 1.00 94.81 91 MET A O 1
ATOM 759 N N . HIS A 1 92 ? -5.711 -12.805 -10.935 1.00 96.31 92 HIS A N 1
ATOM 760 C CA . HIS A 1 92 ? -5.361 -13.125 -9.549 1.00 96.31 92 HIS A CA 1
ATOM 761 C C . HIS A 1 92 ? -6.547 -13.609 -8.712 1.00 96.31 92 HIS A C 1
ATOM 763 O O . HIS A 1 92 ? -6.382 -13.885 -7.525 1.00 96.31 92 HIS A O 1
ATOM 769 N N . ASN A 1 93 ? -7.732 -13.732 -9.319 1.00 96.62 93 ASN A N 1
ATOM 770 C CA . ASN A 1 93 ? -8.975 -14.100 -8.649 1.00 96.62 93 ASN A CA 1
ATOM 771 C C . ASN A 1 93 ? -9.281 -13.196 -7.436 1.00 96.62 93 ASN A C 1
ATOM 773 O O . ASN A 1 93 ? -9.708 -13.661 -6.378 1.00 96.62 93 ASN A O 1
ATOM 777 N N . VAL A 1 94 ? -9.024 -11.894 -7.589 1.00 95.31 94 VAL A N 1
ATOM 778 C CA . VAL A 1 94 ? -9.220 -10.867 -6.561 1.00 95.31 94 VAL A CA 1
ATOM 779 C C . VAL A 1 94 ? -10.452 -10.034 -6.903 1.00 95.31 94 VAL A C 1
ATOM 781 O O . VAL A 1 94 ? -10.550 -9.472 -7.991 1.00 95.31 94 VAL A O 1
ATOM 784 N N . GLN A 1 95 ? -11.372 -9.908 -5.948 1.00 97.00 95 GLN A N 1
ATOM 785 C CA . GLN A 1 95 ? -12.545 -9.037 -6.045 1.00 97.00 95 GLN A CA 1
ATOM 786 C C . GLN A 1 95 ? -12.420 -7.920 -5.004 1.00 97.00 95 GLN A C 1
ATOM 788 O O . GLN A 1 95 ? -12.764 -8.131 -3.844 1.00 97.00 95 GLN A O 1
ATOM 793 N N . PRO A 1 96 ? -11.861 -6.754 -5.367 1.00 97.81 96 PRO A N 1
ATOM 794 C CA . PRO A 1 96 ? -11.647 -5.691 -4.399 1.00 97.81 96 PRO A CA 1
ATOM 795 C C . PRO A 1 96 ? -12.949 -4.959 -4.065 1.00 97.81 96 PRO A C 1
ATOM 797 O O . PRO A 1 96 ? -13.757 -4.678 -4.949 1.00 97.81 96 PRO A O 1
ATOM 800 N N . ILE A 1 97 ? -13.091 -4.544 -2.804 1.00 98.25 97 ILE A N 1
ATOM 801 C CA . ILE A 1 97 ? -14.145 -3.614 -2.365 1.00 98.25 97 ILE A CA 1
ATOM 802 C C . ILE A 1 97 ? -13.953 -2.257 -3.051 1.00 98.25 97 ILE A C 1
ATOM 804 O O . ILE A 1 97 ? -14.906 -1.611 -3.480 1.00 98.25 97 ILE A O 1
ATOM 808 N N . LYS A 1 98 ? -12.696 -1.810 -3.133 1.00 98.38 98 LYS A N 1
ATOM 809 C CA . LYS A 1 98 ? -12.301 -0.572 -3.807 1.00 98.38 98 LYS A CA 1
ATOM 810 C C . LYS A 1 98 ? -10.853 -0.667 -4.268 1.00 98.38 98 LYS A C 1
ATOM 812 O O . LYS A 1 98 ? -10.025 -1.248 -3.566 1.00 98.38 98 LYS A O 1
ATOM 817 N N . TYR A 1 99 ? -10.543 -0.077 -5.418 1.00 98.50 99 TYR A N 1
ATOM 818 C CA . TYR A 1 99 ? -9.181 0.021 -5.934 1.00 98.50 99 TYR A CA 1
ATOM 819 C C . TYR A 1 99 ? -8.897 1.404 -6.520 1.00 98.50 99 TYR A C 1
ATOM 821 O O . TYR A 1 99 ? -9.817 2.133 -6.888 1.00 98.50 99 TYR A O 1
ATOM 829 N N . TRP A 1 100 ? -7.613 1.739 -6.618 1.00 98.56 100 TRP A N 1
ATOM 830 C CA . TRP A 1 100 ? -7.106 2.987 -7.178 1.00 98.56 100 TRP A CA 1
ATOM 831 C C . TRP A 1 100 ? -5.947 2.715 -8.134 1.00 98.56 100 TRP A C 1
ATOM 833 O O . TRP A 1 100 ? -5.103 1.851 -7.882 1.00 98.56 100 TRP A O 1
ATOM 843 N N . ILE A 1 101 ? -5.905 3.502 -9.204 1.00 97.12 101 ILE A N 1
ATOM 844 C CA . ILE A 1 101 ? -4.822 3.592 -10.195 1.00 97.12 101 ILE A CA 1
ATOM 845 C C . ILE A 1 101 ? -4.250 5.010 -10.187 1.00 97.12 101 ILE A C 1
ATOM 847 O O . ILE A 1 101 ? -4.715 5.838 -9.413 1.00 97.12 101 ILE A O 1
ATOM 851 N N . ASN A 1 102 ? -3.273 5.315 -11.048 1.00 94.56 102 ASN A N 1
ATOM 852 C CA . ASN A 1 102 ? -2.685 6.659 -11.157 1.00 94.56 102 ASN A CA 1
ATOM 853 C C . ASN A 1 102 ? -2.154 7.177 -9.812 1.00 94.56 102 ASN A C 1
ATOM 855 O O . ASN A 1 102 ? -2.301 8.342 -9.463 1.00 94.56 102 ASN A O 1
ATOM 859 N N . LEU A 1 103 ? -1.501 6.299 -9.048 1.00 96.44 103 LEU A N 1
ATOM 860 C CA . LEU A 1 103 ? -1.121 6.540 -7.653 1.00 96.44 103 LEU A CA 1
ATOM 861 C C . LEU A 1 103 ? -0.107 7.693 -7.465 1.00 96.44 103 LEU A C 1
ATOM 863 O O . LEU A 1 103 ? 0.139 8.124 -6.339 1.00 96.44 103 LEU A O 1
ATOM 867 N N . LYS A 1 104 ? 0.488 8.220 -8.543 1.00 94.94 104 LYS A N 1
ATOM 868 C CA . LYS A 1 104 ? 1.307 9.445 -8.508 1.00 94.94 104 LYS A CA 1
ATOM 869 C C . LYS A 1 104 ? 0.468 10.719 -8.350 1.00 94.94 104 LYS A C 1
ATOM 871 O O . LYS A 1 104 ? 1.003 11.724 -7.890 1.00 94.94 104 LYS A O 1
ATOM 876 N N . ASP A 1 105 ? -0.808 10.688 -8.728 1.00 95.56 105 ASP A N 1
ATOM 877 C CA . ASP A 1 105 ? -1.704 11.836 -8.639 1.00 95.56 105 ASP A CA 1
ATOM 878 C C . ASP A 1 105 ? -2.032 12.194 -7.177 1.00 95.56 105 ASP A C 1
ATOM 880 O O . ASP A 1 105 ? -2.374 11.345 -6.347 1.00 95.56 105 ASP A O 1
ATOM 884 N N . ASN A 1 106 ? -1.930 13.486 -6.857 1.00 95.88 106 ASN A N 1
ATOM 885 C CA . ASN A 1 106 ? -2.119 13.978 -5.494 1.00 95.88 106 ASN A CA 1
ATOM 886 C C . ASN A 1 106 ? -3.580 13.879 -5.041 1.00 95.88 106 ASN A C 1
ATOM 888 O O . ASN A 1 106 ? -3.822 13.638 -3.854 1.00 95.88 106 ASN A O 1
ATOM 892 N N . ASN A 1 107 ? -4.543 14.023 -5.958 1.00 97.56 107 ASN A N 1
ATOM 893 C CA . ASN A 1 107 ? -5.961 13.884 -5.622 1.00 97.56 107 ASN A CA 1
ATOM 894 C C . ASN A 1 107 ? -6.285 12.429 -5.280 1.00 97.56 107 ASN A C 1
ATOM 896 O O . ASN A 1 107 ? -6.886 12.168 -4.241 1.00 97.56 107 ASN A O 1
ATOM 900 N N . THR A 1 108 ? -5.775 11.488 -6.073 1.00 97.62 108 THR A N 1
ATOM 901 C CA . THR A 1 108 ? -5.861 10.047 -5.803 1.00 97.62 108 THR A CA 1
ATOM 902 C C . THR A 1 108 ? -5.244 9.706 -4.447 1.00 97.62 108 THR A C 1
ATOM 904 O O . THR A 1 108 ? -5.858 9.029 -3.623 1.00 97.62 108 THR A O 1
ATOM 907 N N . LYS A 1 109 ? -4.043 10.220 -4.152 1.00 97.12 109 LYS A N 1
ATOM 908 C CA . LYS A 1 109 ? -3.387 9.997 -2.854 1.00 97.12 109 LYS A CA 1
ATOM 909 C C . LYS A 1 109 ? -4.208 10.543 -1.681 1.00 97.12 109 LYS A C 1
ATOM 911 O O . LYS A 1 109 ? -4.283 9.889 -0.637 1.00 97.12 109 LYS A O 1
ATOM 916 N N . LYS A 1 110 ? -4.815 11.723 -1.840 1.00 98.06 110 LYS A N 1
ATOM 917 C CA . LYS A 1 110 ? -5.710 12.319 -0.838 1.00 98.06 110 LYS A CA 1
ATOM 918 C C . LYS A 1 110 ? -6.955 11.455 -0.636 1.00 98.06 110 LYS A C 1
ATOM 920 O O . LYS A 1 110 ? -7.270 11.119 0.499 1.00 98.06 110 LYS A O 1
ATOM 925 N N . GLU A 1 111 ? -7.588 11.019 -1.720 1.00 98.56 111 GLU A N 1
ATOM 926 C CA . GLU A 1 111 ? -8.758 10.141 -1.673 1.00 98.56 111 GLU A CA 1
ATOM 927 C C . GLU A 1 111 ? -8.453 8.826 -0.942 1.00 98.56 111 GLU A C 1
ATOM 929 O O . GLU A 1 111 ? -9.215 8.408 -0.070 1.00 98.56 111 GLU A O 1
ATOM 934 N N . ILE A 1 112 ? -7.308 8.198 -1.237 1.00 98.50 112 ILE A N 1
ATOM 935 C CA . ILE A 1 112 ? -6.851 6.988 -0.542 1.00 98.50 112 ILE A CA 1
ATOM 936 C C . ILE A 1 112 ? -6.677 7.272 0.954 1.00 98.50 112 ILE A C 1
ATOM 938 O O . ILE A 1 112 ? -7.139 6.495 1.788 1.00 98.50 112 ILE A O 1
ATOM 942 N N . LYS A 1 113 ? -6.021 8.378 1.321 1.00 98.38 113 LYS A N 1
ATOM 943 C CA . LYS A 1 113 ? -5.821 8.746 2.729 1.00 98.38 113 LYS A CA 1
ATOM 944 C C . LYS A 1 113 ? -7.153 8.884 3.468 1.00 98.38 113 LYS A C 1
ATOM 946 O O . LYS A 1 113 ? -7.303 8.300 4.542 1.00 98.38 113 LYS A O 1
ATOM 951 N N . ASP A 1 114 ? -8.090 9.621 2.885 1.00 98.50 114 ASP A N 1
ATOM 952 C CA . ASP A 1 114 ? -9.388 9.911 3.492 1.00 98.50 114 ASP A CA 1
ATOM 953 C C . ASP A 1 114 ? -10.239 8.638 3.587 1.00 98.50 114 ASP A C 1
ATOM 955 O O . ASP A 1 114 ? -10.808 8.345 4.640 1.00 98.50 114 ASP A O 1
ATOM 959 N N . TYR A 1 115 ? -10.243 7.811 2.536 1.00 98.56 115 TYR A N 1
ATOM 960 C CA . TYR A 1 115 ? -10.959 6.538 2.535 1.00 98.56 115 TYR A CA 1
ATOM 961 C C . TYR A 1 115 ? -10.410 5.555 3.578 1.00 98.56 115 TYR A C 1
ATOM 963 O O . TYR A 1 115 ? -11.183 4.840 4.208 1.00 98.56 115 TYR A O 1
ATOM 971 N N . LEU A 1 116 ? -9.089 5.490 3.773 1.00 98.44 116 LEU A N 1
ATOM 972 C CA . LEU A 1 116 ? -8.452 4.522 4.677 1.00 98.44 116 LEU A CA 1
ATOM 973 C C . LEU A 1 116 ? -8.392 4.970 6.144 1.00 98.44 116 LEU A C 1
ATOM 975 O O . LEU A 1 116 ? -7.985 4.179 7.005 1.00 98.44 116 LEU A O 1
ATOM 979 N N . TYR A 1 117 ? -8.766 6.214 6.445 1.00 97.88 117 TYR A N 1
ATOM 980 C CA . TYR A 1 117 ? -8.758 6.738 7.806 1.00 97.88 117 TYR A CA 1
ATOM 981 C C . TYR A 1 117 ? -9.637 5.887 8.731 1.00 97.88 117 TYR A C 1
ATOM 983 O O . TYR A 1 117 ? -10.776 5.559 8.401 1.00 97.88 117 TYR A O 1
ATOM 991 N N . LYS A 1 118 ? -9.094 5.505 9.896 1.00 97.69 118 LYS A N 1
ATOM 992 C CA . LYS A 1 118 ? -9.774 4.647 10.887 1.00 97.69 118 LYS A CA 1
ATOM 993 C C . LYS A 1 118 ? -10.296 3.314 10.316 1.00 97.69 118 LYS A C 1
ATOM 995 O O . LYS A 1 118 ? -11.256 2.752 10.836 1.00 97.69 118 LYS A O 1
ATOM 1000 N N . LYS A 1 119 ? -9.645 2.766 9.282 1.00 98.00 119 LYS A N 1
ATOM 1001 C CA . LYS A 1 119 ? -9.928 1.418 8.760 1.00 98.00 119 LYS A CA 1
ATOM 1002 C C . LYS A 1 119 ? -8.810 0.425 9.084 1.00 98.00 119 LYS A C 1
ATOM 1004 O O . LYS A 1 119 ? -7.661 0.803 9.318 1.00 98.00 119 LYS A O 1
ATOM 1009 N N . GLN A 1 120 ? -9.167 -0.853 9.091 1.00 98.00 120 GLN A N 1
ATOM 1010 C CA . GLN A 1 120 ? -8.268 -2.008 9.142 1.00 98.00 120 GLN A CA 1
ATOM 1011 C C . GLN A 1 120 ? -8.691 -3.006 8.072 1.00 98.00 120 GLN A C 1
ATOM 1013 O O . GLN A 1 120 ? -9.814 -2.918 7.580 1.00 98.00 120 GLN A O 1
ATOM 1018 N N . GLY A 1 121 ? -7.824 -3.954 7.735 1.00 98.12 121 GLY A N 1
ATOM 1019 C CA . GLY A 1 121 ? -8.194 -5.017 6.807 1.00 98.12 121 GLY A CA 1
ATOM 1020 C C . GLY A 1 121 ? -7.032 -5.537 5.984 1.00 98.12 121 GLY A C 1
ATOM 1021 O O . GLY A 1 121 ? -5.859 -5.394 6.356 1.00 98.12 121 GLY A O 1
ATOM 1022 N N . ILE A 1 122 ? -7.394 -6.153 4.865 1.00 98.62 122 ILE A N 1
ATOM 1023 C CA . ILE A 1 122 ? -6.485 -6.750 3.896 1.00 98.62 122 ILE A CA 1
ATOM 1024 C C . ILE A 1 122 ? -6.388 -5.810 2.693 1.00 98.62 122 ILE A C 1
ATOM 1026 O O . ILE A 1 122 ? -7.359 -5.168 2.295 1.00 98.62 122 ILE A O 1
ATOM 1030 N N . TYR A 1 123 ? -5.189 -5.692 2.140 1.00 98.69 123 TYR A N 1
ATOM 1031 C CA . TYR A 1 123 ? -4.929 -4.880 0.964 1.00 98.69 123 TYR A CA 1
ATOM 1032 C C . TYR A 1 123 ? -4.126 -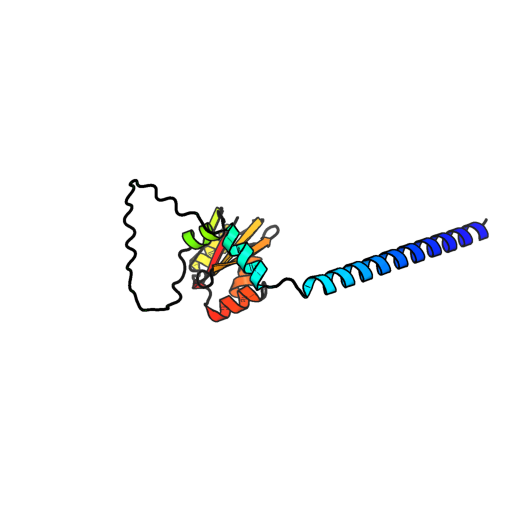5.651 -0.072 1.00 98.69 123 TYR A C 1
ATOM 1034 O O . TYR A 1 123 ? -3.375 -6.575 0.245 1.00 98.69 123 TYR A O 1
ATOM 1042 N N . TYR A 1 124 ? -4.260 -5.202 -1.309 1.00 98.69 124 TYR A N 1
ATOM 1043 C CA . TYR A 1 124 ? -3.615 -5.734 -2.494 1.00 98.69 124 TYR A CA 1
ATOM 1044 C C . TYR A 1 124 ? -2.802 -4.627 -3.180 1.00 98.69 124 TYR A C 1
ATOM 1046 O O . TYR A 1 124 ? -3.255 -3.487 -3.293 1.00 98.69 124 TYR A O 1
ATOM 1054 N N . ILE A 1 125 ? -1.595 -4.965 -3.626 1.00 98.69 125 ILE A N 1
ATOM 1055 C CA . ILE A 1 125 ? -0.738 -4.142 -4.486 1.00 98.69 125 ILE A CA 1
ATOM 1056 C C . ILE A 1 125 ? -0.424 -4.984 -5.720 1.00 98.69 125 ILE A C 1
ATOM 1058 O O . ILE A 1 125 ? 0.226 -6.016 -5.588 1.00 98.69 125 ILE A O 1
ATOM 1062 N N . GLY A 1 126 ? -0.867 -4.557 -6.897 1.00 98.19 126 GLY A N 1
ATOM 1063 C CA . GLY A 1 126 ? -0.593 -5.251 -8.157 1.00 98.19 126 GLY A CA 1
ATOM 1064 C C . GLY A 1 126 ? 0.261 -4.403 -9.084 1.00 98.19 126 GLY A C 1
ATOM 1065 O O . GLY A 1 126 ? 0.036 -3.197 -9.173 1.00 98.19 126 GLY A O 1
ATOM 1066 N N . ASN A 1 127 ? 1.207 -5.026 -9.780 1.00 97.94 127 ASN A N 1
ATOM 1067 C CA . ASN A 1 127 ? 1.987 -4.399 -10.840 1.00 97.94 127 ASN A CA 1
ATOM 1068 C C . ASN A 1 127 ? 1.395 -4.784 -12.205 1.00 97.94 127 ASN A C 1
ATOM 1070 O O . ASN A 1 127 ? 1.409 -5.948 -12.604 1.00 97.94 127 ASN A O 1
ATOM 1074 N N . MET A 1 128 ? 0.887 -3.794 -12.935 1.00 96.62 128 MET A N 1
ATOM 1075 C CA . MET A 1 128 ? 0.269 -3.977 -14.250 1.00 96.62 128 MET A CA 1
ATOM 1076 C C . MET A 1 128 ? 1.288 -4.292 -15.357 1.00 96.62 128 MET A C 1
ATOM 1078 O O . MET A 1 128 ? 0.891 -4.766 -16.415 1.00 96.62 128 MET A O 1
ATOM 1082 N N . MET A 1 129 ? 2.585 -4.047 -15.145 1.00 96.31 129 MET A N 1
ATOM 1083 C CA . MET A 1 129 ? 3.635 -4.367 -16.123 1.00 96.31 129 MET A CA 1
ATOM 1084 C C . MET A 1 129 ? 4.123 -5.810 -16.016 1.00 96.31 129 MET A C 1
ATOM 1086 O O . MET A 1 129 ? 4.444 -6.421 -17.030 1.00 96.31 129 MET A O 1
ATOM 1090 N N . THR A 1 130 ? 4.212 -6.348 -14.796 1.00 95.31 130 THR A N 1
ATOM 1091 C CA . THR A 1 130 ? 4.790 -7.681 -14.545 1.00 95.31 130 THR A CA 1
ATOM 1092 C C . THR A 1 130 ? 3.751 -8.748 -14.242 1.00 95.31 130 THR A C 1
ATOM 1094 O O . THR A 1 130 ? 4.098 -9.924 -14.230 1.00 95.31 130 THR A O 1
ATOM 1097 N N . ASN A 1 131 ? 2.495 -8.360 -13.988 1.00 94.75 131 ASN A N 1
ATOM 1098 C CA . ASN A 1 131 ? 1.460 -9.243 -13.451 1.00 94.75 131 ASN A CA 1
ATOM 1099 C C . ASN A 1 131 ? 1.828 -9.834 -12.069 1.00 94.75 131 ASN A C 1
ATOM 1101 O O . ASN A 1 131 ? 1.200 -10.771 -11.596 1.00 94.75 131 ASN A O 1
ATOM 1105 N N . GLU A 1 132 ? 2.826 -9.281 -11.381 1.00 96.31 132 GLU A N 1
ATOM 1106 C CA . GLU A 1 132 ? 3.153 -9.668 -10.010 1.00 96.31 132 GLU A CA 1
ATOM 1107 C C . GLU A 1 132 ? 2.285 -8.897 -9.013 1.00 96.31 132 GLU A C 1
ATOM 1109 O O . GLU A 1 132 ? 1.812 -7.784 -9.278 1.00 96.31 132 GLU A O 1
ATOM 1114 N N . PHE A 1 133 ? 2.076 -9.476 -7.832 1.00 98.06 133 PHE A N 1
ATOM 1115 C CA . PHE A 1 133 ? 1.264 -8.848 -6.800 1.00 98.06 133 PHE A CA 1
ATOM 1116 C C . PHE A 1 133 ? 1.730 -9.162 -5.382 1.00 98.06 133 PHE A C 1
ATOM 1118 O O . PHE A 1 133 ? 2.494 -10.088 -5.116 1.00 98.06 133 PHE A O 1
ATOM 1125 N N . TYR A 1 134 ? 1.231 -8.366 -4.446 1.00 98.25 134 TYR A N 1
ATOM 1126 C CA . TYR A 1 134 ? 1.447 -8.520 -3.020 1.00 98.25 134 TYR A CA 1
ATOM 1127 C C . TYR A 1 134 ? 0.136 -8.318 -2.267 1.00 98.25 134 TYR A C 1
ATOM 1129 O O . TYR A 1 134 ? -0.567 -7.330 -2.481 1.00 98.25 134 TYR A O 1
ATOM 1137 N N . ILE A 1 135 ? -0.156 -9.225 -1.337 1.00 98.25 135 ILE A N 1
ATOM 1138 C CA . ILE A 1 135 ? -1.257 -9.094 -0.382 1.00 98.25 135 ILE A CA 1
ATOM 1139 C C . ILE A 1 135 ? -0.666 -8.883 1.007 1.00 98.25 135 ILE A C 1
ATOM 1141 O O . ILE A 1 135 ? 0.244 -9.598 1.432 1.00 98.25 135 ILE A O 1
ATOM 1145 N N . GLY A 1 136 ? -1.194 -7.899 1.725 1.00 97.81 136 GLY A N 1
ATOM 1146 C CA . GLY A 1 136 ? -0.817 -7.624 3.104 1.00 97.81 136 GLY A CA 1
ATOM 1147 C C . GLY A 1 136 ? -2.026 -7.309 3.968 1.00 97.81 136 GLY A C 1
ATOM 1148 O O . GLY A 1 136 ? -3.137 -7.127 3.481 1.00 97.81 136 GLY A O 1
ATOM 1149 N N . SER A 1 137 ? -1.800 -7.216 5.274 1.00 98.06 137 SER A N 1
ATOM 1150 C CA . SER A 1 137 ? -2.812 -6.788 6.235 1.00 98.06 137 SER A CA 1
ATOM 1151 C C . SER A 1 137 ? -2.320 -5.607 7.065 1.00 98.06 137 SER A C 1
ATOM 1153 O O . SER A 1 137 ? -1.115 -5.368 7.232 1.00 98.06 137 SER A O 1
ATOM 1155 N N . ALA A 1 138 ? -3.268 -4.834 7.583 1.00 98.25 138 ALA A N 1
ATOM 1156 C CA . ALA A 1 138 ? -2.994 -3.749 8.507 1.00 98.25 138 ALA A CA 1
ATOM 1157 C C . ALA A 1 138 ? -4.065 -3.693 9.597 1.00 98.25 138 ALA A C 1
ATOM 1159 O O . ALA A 1 138 ? -5.258 -3.785 9.311 1.00 98.25 138 ALA A O 1
ATOM 1160 N N . GLY A 1 139 ? -3.625 -3.491 10.841 1.00 98.00 139 GLY A N 1
ATOM 1161 C CA . GLY A 1 139 ? -4.521 -3.186 11.955 1.00 98.00 139 GLY A CA 1
ATOM 1162 C C . GLY A 1 139 ? -5.155 -1.797 11.835 1.00 98.00 139 GLY A C 1
ATOM 1163 O O . GLY A 1 139 ? -4.905 -1.057 10.878 1.00 98.00 139 GLY A O 1
ATOM 1164 N N . PHE A 1 140 ? -5.950 -1.435 12.840 1.00 97.94 140 PHE A N 1
ATOM 1165 C CA . PHE A 1 140 ? -6.688 -0.173 12.892 1.00 97.94 140 PHE A CA 1
ATOM 1166 C C . PHE A 1 140 ? -5.824 1.043 12.546 1.00 97.94 140 PHE A C 1
ATOM 1168 O O . PHE A 1 140 ? -4.734 1.222 13.089 1.00 97.94 140 PHE A O 1
ATOM 1175 N N . ASN A 1 141 ? -6.323 1.862 11.617 1.00 96.31 141 ASN A N 1
ATOM 1176 C CA . ASN A 1 141 ? -5.724 3.118 11.168 1.00 96.31 141 ASN A CA 1
ATOM 1177 C C . ASN A 1 141 ? -4.305 2.982 10.573 1.00 96.31 141 ASN A C 1
ATOM 1179 O O . ASN A 1 141 ? -3.549 3.952 10.529 1.00 96.31 141 ASN A O 1
ATOM 1183 N N . ASN A 1 142 ? -3.921 1.786 10.106 1.00 98.12 142 ASN A N 1
ATOM 1184 C CA . ASN A 1 142 ? -2.585 1.529 9.555 1.00 98.12 142 ASN A CA 1
ATOM 1185 C C . ASN A 1 142 ? -2.563 1.232 8.046 1.00 98.12 142 ASN A C 1
ATOM 1187 O O . ASN A 1 142 ? -1.472 1.128 7.483 1.00 98.12 142 ASN A O 1
ATOM 1191 N N . LEU A 1 143 ? -3.712 1.120 7.368 1.00 98.56 143 LEU A N 1
ATOM 1192 C CA . LEU A 1 143 ? -3.754 0.827 5.925 1.00 98.56 143 LEU A CA 1
ATOM 1193 C C . LEU A 1 143 ? -3.014 1.893 5.101 1.00 98.56 143 LEU A C 1
ATOM 1195 O O . LEU A 1 143 ? -2.122 1.555 4.325 1.00 98.56 143 LEU A O 1
ATOM 1199 N N . TYR A 1 144 ? -3.273 3.183 5.347 1.00 98.38 144 TYR A N 1
ATOM 1200 C CA . TYR A 1 144 ? -2.571 4.269 4.648 1.00 98.38 144 TYR A CA 1
ATOM 1201 C C . TYR A 1 144 ? -1.057 4.291 4.935 1.00 98.38 144 TYR A C 1
ATOM 1203 O O . TYR A 1 144 ? -0.244 4.582 4.052 1.00 98.38 144 TYR A O 1
ATOM 1211 N N . LYS A 1 145 ? -0.652 3.914 6.157 1.00 98.19 145 LYS A N 1
ATOM 1212 C CA . LYS A 1 145 ? 0.765 3.759 6.515 1.00 98.19 145 LYS A CA 1
ATOM 1213 C C . LYS A 1 145 ? 1.412 2.630 5.711 1.00 98.19 145 LYS A C 1
ATOM 1215 O O . LYS A 1 145 ? 2.533 2.795 5.239 1.00 98.19 145 LYS A O 1
ATOM 1220 N N . ARG A 1 146 ? 0.716 1.503 5.515 1.00 98.25 146 ARG A N 1
ATOM 1221 C CA . ARG A 1 146 ? 1.195 0.394 4.671 1.00 98.25 146 ARG A CA 1
ATOM 1222 C C . ARG A 1 146 ? 1.292 0.801 3.205 1.00 98.25 146 ARG A C 1
ATOM 1224 O O . ARG A 1 146 ? 2.347 0.590 2.616 1.00 98.25 146 ARG A O 1
ATOM 1231 N N . PHE A 1 147 ? 0.257 1.435 2.661 1.00 98.38 147 PHE A N 1
ATOM 1232 C CA . PHE A 1 147 ? 0.266 2.001 1.310 1.00 98.38 147 PHE A CA 1
ATOM 1233 C C . PHE A 1 147 ? 1.497 2.893 1.081 1.00 98.38 147 PHE A C 1
ATOM 1235 O O . PHE A 1 147 ? 2.301 2.635 0.185 1.00 98.38 147 PHE A O 1
ATOM 1242 N N . THR A 1 148 ? 1.711 3.868 1.971 1.00 98.12 148 THR A N 1
ATOM 1243 C CA . THR A 1 148 ? 2.851 4.795 1.890 1.00 98.12 148 THR A CA 1
ATOM 1244 C C . THR A 1 148 ? 4.187 4.057 1.983 1.00 98.12 148 THR A C 1
ATOM 1246 O O . THR A 1 148 ? 5.093 4.298 1.185 1.00 98.12 148 THR A O 1
ATOM 1249 N N . ARG A 1 149 ? 4.304 3.114 2.922 1.00 98.12 149 ARG A N 1
ATOM 1250 C CA . ARG A 1 149 ? 5.560 2.403 3.169 1.00 98.12 149 ARG A CA 1
ATOM 1251 C C . ARG A 1 149 ? 5.973 1.472 2.030 1.00 98.12 149 ARG A C 1
ATOM 1253 O O . ARG A 1 149 ? 7.158 1.316 1.756 1.00 98.12 149 ARG A O 1
ATOM 1260 N N . HIS A 1 150 ? 5.012 0.824 1.377 1.00 98.06 150 HIS A N 1
ATOM 1261 C CA . HIS A 1 150 ? 5.312 -0.069 0.259 1.00 98.06 150 HIS A CA 1
ATOM 1262 C C . HIS A 1 150 ? 5.585 0.693 -1.042 1.00 98.06 150 HIS A C 1
ATOM 1264 O O . HIS A 1 150 ? 6.509 0.314 -1.753 1.00 98.06 150 HIS A O 1
ATOM 1270 N N . LEU A 1 151 ? 4.819 1.749 -1.343 1.00 97.88 151 LEU A N 1
ATOM 1271 C CA . LEU A 1 151 ? 4.821 2.374 -2.674 1.00 97.88 151 LEU A CA 1
ATOM 1272 C C . LEU A 1 151 ? 5.538 3.729 -2.762 1.00 97.88 151 LEU A C 1
ATOM 1274 O O . LEU A 1 151 ? 5.890 4.139 -3.861 1.00 97.88 151 LEU A O 1
ATOM 1278 N N . TYR A 1 152 ? 5.783 4.420 -1.643 1.00 96.62 152 TYR A N 1
ATOM 1279 C CA . TYR A 1 152 ? 6.468 5.723 -1.652 1.00 96.62 152 TYR A CA 1
ATOM 1280 C C . TYR A 1 152 ? 7.818 5.679 -0.946 1.00 96.62 152 TYR A C 1
ATOM 1282 O O . TYR A 1 152 ? 8.795 6.161 -1.506 1.00 96.62 152 TYR A O 1
ATOM 1290 N N . THR A 1 153 ? 7.894 5.106 0.262 1.00 97.44 153 THR A N 1
ATOM 1291 C CA . THR A 1 153 ? 9.186 5.003 0.976 1.00 97.44 153 THR A CA 1
ATOM 1292 C C . THR A 1 153 ? 9.979 3.764 0.573 1.00 97.44 153 THR A C 1
ATOM 1294 O O . THR A 1 153 ? 11.191 3.733 0.744 1.00 97.44 153 THR A O 1
ATOM 1297 N N . LEU A 1 154 ? 9.314 2.765 -0.022 1.00 97.19 154 LEU A N 1
ATOM 1298 C CA . LEU A 1 154 ? 9.910 1.514 -0.506 1.00 97.19 154 LEU A CA 1
ATOM 1299 C C . LEU A 1 154 ? 10.567 0.661 0.598 1.00 97.19 154 LEU A C 1
ATOM 1301 O O . LEU A 1 154 ? 11.389 -0.208 0.319 1.00 97.19 154 LEU A O 1
ATOM 1305 N N . GLU A 1 155 ? 10.167 0.864 1.852 1.00 96.56 155 GLU A N 1
ATOM 1306 C CA . GLU A 1 155 ? 10.694 0.151 3.029 1.00 96.56 155 GLU A CA 1
ATOM 1307 C C . GLU A 1 155 ? 9.869 -1.099 3.374 1.00 96.56 155 GLU A C 1
ATOM 1309 O O . GLU A 1 155 ? 10.163 -1.818 4.326 1.00 96.56 155 GLU A O 1
ATOM 1314 N N . GLY A 1 156 ? 8.763 -1.331 2.663 1.00 94.00 156 GLY A N 1
ATOM 1315 C CA . GLY A 1 156 ? 7.814 -2.384 3.008 1.00 94.00 156 GLY A CA 1
ATOM 1316 C C . GLY A 1 156 ? 8.176 -3.768 2.462 1.00 94.00 156 GLY A C 1
ATOM 1317 O O . GLY A 1 156 ? 8.240 -4.730 3.221 1.00 94.00 156 GLY A O 1
ATOM 1318 N N . ASN A 1 157 ? 8.335 -3.896 1.143 1.00 96.62 157 ASN A N 1
ATOM 1319 C CA . ASN A 1 157 ? 8.632 -5.165 0.470 1.00 96.62 157 ASN A CA 1
ATOM 1320 C C . ASN A 1 157 ? 9.692 -4.916 -0.609 1.00 96.62 157 ASN A C 1
ATOM 1322 O O . ASN A 1 157 ? 9.532 -4.012 -1.426 1.00 96.62 157 ASN A O 1
ATOM 1326 N N . THR A 1 158 ? 10.754 -5.721 -0.615 1.00 96.75 158 THR A N 1
ATOM 1327 C CA . THR A 1 158 ? 11.911 -5.544 -1.506 1.00 96.75 158 THR A CA 1
ATOM 1328 C C . THR A 1 158 ? 11.591 -5.791 -2.981 1.00 96.75 158 THR A C 1
ATOM 1330 O O . THR A 1 158 ? 12.141 -5.099 -3.834 1.00 96.75 158 THR A O 1
ATOM 1333 N N . SER A 1 159 ? 10.679 -6.716 -3.294 1.00 95.81 159 SER A N 1
ATOM 1334 C CA . SER A 1 159 ? 10.218 -6.969 -4.666 1.00 95.81 159 SER A CA 1
ATOM 1335 C C . SER A 1 159 ? 9.404 -5.792 -5.197 1.00 95.81 159 SER A C 1
ATOM 1337 O O . SER A 1 159 ? 9.711 -5.265 -6.261 1.00 95.81 159 SER A O 1
ATOM 1339 N N . ILE A 1 160 ? 8.445 -5.293 -4.403 1.00 97.56 160 ILE A N 1
ATOM 1340 C CA . ILE A 1 160 ? 7.684 -4.080 -4.749 1.00 97.56 160 ILE A CA 1
ATOM 1341 C C . ILE A 1 160 ? 8.632 -2.897 -4.936 1.00 97.56 160 ILE A C 1
ATOM 1343 O O . ILE A 1 160 ? 8.484 -2.155 -5.896 1.00 97.56 160 ILE A O 1
ATOM 1347 N N . ALA A 1 161 ? 9.625 -2.729 -4.056 1.00 98.00 161 ALA A N 1
ATOM 1348 C CA . ALA A 1 161 ? 10.615 -1.662 -4.167 1.00 98.00 161 ALA A CA 1
ATOM 1349 C C . ALA A 1 161 ? 11.430 -1.741 -5.466 1.00 98.00 161 ALA A C 1
ATOM 1351 O O . ALA A 1 161 ? 11.693 -0.710 -6.085 1.00 98.00 161 ALA A O 1
ATOM 1352 N N . LYS A 1 162 ? 11.827 -2.949 -5.883 1.00 97.75 162 LYS A N 1
ATOM 1353 C CA . LYS A 1 162 ? 12.535 -3.177 -7.148 1.00 97.75 162 LYS A CA 1
ATOM 1354 C C . LYS A 1 162 ? 11.657 -2.800 -8.341 1.00 97.75 162 LYS A C 1
ATOM 1356 O O . LYS A 1 162 ? 12.088 -2.011 -9.179 1.00 97.75 162 LYS A O 1
ATOM 1361 N N . ASP A 1 163 ? 10.428 -3.299 -8.374 1.00 96.56 163 ASP A N 1
ATOM 1362 C CA . ASP A 1 163 ? 9.481 -3.025 -9.454 1.00 96.56 163 ASP A CA 1
ATOM 1363 C C . ASP A 1 163 ? 9.092 -1.540 -9.510 1.00 96.56 163 ASP A C 1
ATOM 1365 O O . ASP A 1 163 ? 9.068 -0.946 -10.582 1.00 96.56 163 ASP A O 1
ATOM 1369 N N . MET A 1 164 ? 8.879 -0.898 -8.358 1.00 96.69 164 MET A N 1
ATOM 1370 C CA . MET A 1 164 ? 8.632 0.544 -8.250 1.00 96.69 164 MET A CA 1
ATOM 1371 C C . MET A 1 164 ? 9.763 1.377 -8.850 1.00 96.69 164 MET A C 1
ATOM 1373 O O . MET A 1 164 ? 9.496 2.365 -9.531 1.00 96.69 164 MET A O 1
ATOM 1377 N N . LYS A 1 165 ? 11.022 0.993 -8.609 1.00 97.00 165 LYS A N 1
ATOM 1378 C CA . LYS A 1 165 ? 12.188 1.680 -9.183 1.00 97.00 165 LYS A CA 1
ATOM 1379 C C . LYS A 1 165 ? 12.308 1.458 -10.690 1.00 97.00 165 LYS A C 1
ATOM 1381 O O . LYS A 1 165 ? 12.790 2.345 -11.382 1.00 97.00 165 LYS A O 1
ATOM 1386 N N . MET A 1 166 ? 11.893 0.291 -11.181 1.00 96.69 166 MET A N 1
ATOM 1387 C CA . MET A 1 166 ? 12.016 -0.084 -12.589 1.00 96.69 166 MET A CA 1
ATOM 1388 C C . MET A 1 166 ? 10.883 0.473 -13.460 1.00 96.69 166 MET A C 1
ATOM 1390 O O . MET A 1 166 ? 11.141 0.965 -14.552 1.00 96.69 166 MET A O 1
ATOM 1394 N N . TYR A 1 167 ? 9.641 0.406 -12.980 1.00 95.94 167 TYR A N 1
ATOM 1395 C CA . TYR A 1 167 ? 8.438 0.700 -13.769 1.00 95.94 167 TYR A CA 1
ATOM 1396 C C . TYR A 1 167 ? 7.696 1.960 -13.306 1.00 95.94 167 TYR A C 1
ATOM 1398 O O . TYR A 1 167 ? 6.897 2.527 -14.048 1.00 95.94 167 TYR A O 1
ATOM 1406 N N . GLY A 1 168 ? 7.971 2.438 -12.090 1.00 95.62 168 GLY A N 1
ATOM 1407 C CA . GLY A 1 168 ? 7.359 3.643 -11.539 1.00 95.62 168 GLY A CA 1
ATOM 1408 C C . GLY A 1 168 ? 5.937 3.444 -11.007 1.00 95.62 168 GLY A C 1
ATOM 1409 O O . GLY A 1 168 ? 5.226 2.499 -11.336 1.00 95.62 168 GLY A O 1
ATOM 1410 N N . LEU A 1 169 ? 5.497 4.397 -10.183 1.00 96.19 169 LEU A N 1
ATOM 1411 C CA . LEU A 1 169 ? 4.261 4.309 -9.397 1.00 96.19 169 LEU A CA 1
ATOM 1412 C C . LEU A 1 169 ? 2.969 4.184 -10.221 1.00 96.19 169 LEU A C 1
ATOM 1414 O O . LEU A 1 169 ? 2.004 3.580 -9.764 1.00 96.19 169 LEU A O 1
ATOM 1418 N N . ASN A 1 170 ? 2.943 4.731 -11.437 1.00 94.75 170 ASN A N 1
ATOM 1419 C CA . ASN A 1 170 ? 1.757 4.703 -12.302 1.00 94.75 170 ASN A CA 1
ATOM 1420 C C . ASN A 1 170 ? 1.442 3.313 -12.866 1.00 94.75 170 ASN A C 1
ATOM 1422 O O . ASN A 1 170 ? 0.353 3.107 -13.388 1.00 94.75 170 ASN A O 1
ATOM 1426 N N . THR A 1 171 ? 2.371 2.367 -12.737 1.00 96.69 171 THR A N 1
ATOM 1427 C CA . THR A 1 171 ? 2.178 0.980 -13.173 1.00 96.69 171 THR A CA 1
ATOM 1428 C C . THR A 1 171 ? 1.546 0.100 -12.099 1.00 96.69 171 THR A C 1
ATOM 1430 O O . THR A 1 171 ? 1.284 -1.076 -12.337 1.00 96.69 171 THR A O 1
ATOM 1433 N N . PHE A 1 172 ? 1.258 0.661 -10.924 1.00 98.12 172 PHE A N 1
ATOM 1434 C CA . PHE A 1 172 ? 0.683 -0.068 -9.806 1.00 98.12 172 PHE A CA 1
ATOM 1435 C C . PHE A 1 172 ? -0.798 0.243 -9.603 1.00 98.12 172 PHE A C 1
ATOM 1437 O O . PHE A 1 172 ? -1.257 1.373 -9.782 1.00 98.12 172 PHE A O 1
ATOM 1444 N N . VAL A 1 173 ? -1.523 -0.770 -9.137 1.00 98.25 173 VAL A N 1
ATOM 1445 C CA . VAL A 1 173 ? -2.864 -0.653 -8.564 1.00 98.25 173 VAL A CA 1
ATOM 1446 C C . VAL A 1 173 ? -2.790 -0.946 -7.066 1.00 98.25 173 VAL A C 1
ATOM 1448 O O . VAL A 1 173 ? -2.107 -1.880 -6.635 1.00 98.25 173 VAL A O 1
ATOM 1451 N N . TYR A 1 174 ? -3.502 -0.159 -6.265 1.00 98.62 174 TYR A N 1
ATOM 1452 C CA . TYR A 1 174 ? -3.717 -0.432 -4.844 1.00 98.62 174 TYR A CA 1
ATOM 1453 C C . TYR A 1 174 ? -5.187 -0.756 -4.614 1.00 98.62 174 TYR A C 1
ATOM 1455 O O . TYR A 1 174 ? -6.046 -0.062 -5.151 1.00 98.62 174 TYR A O 1
ATOM 1463 N N . ALA A 1 175 ? -5.499 -1.783 -3.830 1.00 98.56 175 ALA A N 1
ATOM 1464 C CA . ALA A 1 175 ? -6.878 -2.174 -3.569 1.00 98.56 175 ALA A CA 1
ATOM 1465 C C . ALA A 1 175 ? -7.101 -2.660 -2.135 1.00 98.56 175 ALA A C 1
ATOM 1467 O O . ALA A 1 175 ? -6.178 -3.150 -1.484 1.00 98.56 175 ALA A O 1
ATOM 1468 N N . ILE A 1 176 ? -8.336 -2.528 -1.657 1.00 98.62 176 ILE A N 1
ATOM 1469 C CA . ILE A 1 176 ? -8.816 -3.100 -0.394 1.00 98.62 176 ILE A CA 1
ATOM 1470 C C . ILE A 1 176 ? -9.680 -4.318 -0.700 1.00 98.62 176 ILE A C 1
ATOM 1472 O O . ILE A 1 176 ? -10.508 -4.262 -1.615 1.00 98.62 176 ILE A O 1
ATOM 1476 N N . LEU A 1 177 ? -9.460 -5.389 0.063 1.00 97.31 177 LEU A N 1
ATOM 1477 C CA . LEU A 1 177 ? -10.177 -6.663 -0.026 1.00 97.31 177 LEU A CA 1
ATOM 1478 C C . LEU A 1 177 ? -11.158 -6.818 1.134 1.00 97.31 177 LEU A C 1
ATOM 1480 O O . LEU A 1 177 ? -10.836 -6.322 2.241 1.00 97.31 177 LEU A O 1
#

Radius of gyration: 26.81 Å; chains: 1; bounding box: 42×48×91 Å

Sequence (177 aa):
MYLNKILNIMFNKMIMNNMLKKSLKQYKMKNKMTKNNMKELNIKEMMMMYNKKYSPSINQTNNKEITNFTLSSDKNNKDNKMLDVKLLLKMHNVQPIKYWINLKDNNTKKEIKDYLYKKQGIYYIGNMMTNEFYIGSAGFNNLYKRFTRHLYTLEGNTSIAKDMKMYGLNTFVYAIL